Protein AF-W0FER8-F1 (afdb_monomer_lite)

pLDDT: mean 97.05, std 1.95, range [88.88, 98.81]

Organism: NCBI:txid28184

Structure (mmCIF, N/CA/C/O backbone):
data_AF-W0FER8-F1
#
_entry.id   AF-W0FER8-F1
#
loop_
_atom_site.group_PDB
_atom_site.id
_atom_site.type_symbol
_atom_site.label_atom_id
_atom_site.label_alt_id
_atom_site.label_comp_id
_atom_site.label_asym_id
_atom_site.label_entity_id
_atom_site.label_seq_id
_atom_site.pdbx_PDB_ins_code
_atom_site.Cartn_x
_atom_site.Cartn_y
_atom_site.Cartn_z
_atom_site.occupancy
_atom_site.B_iso_or_equiv
_atom_site.auth_seq_id
_atom_site.auth_comp_id
_atom_site.auth_asym_id
_atom_site.auth_atom_id
_atom_site.pdbx_PDB_model_num
ATOM 1 N N . MET A 1 1 ? 0.958 6.514 3.717 1.00 97.75 1 MET A N 1
ATOM 2 C CA . MET A 1 1 ? 0.315 5.614 4.686 1.00 97.75 1 MET A CA 1
ATOM 3 C C . MET A 1 1 ? 0.035 6.473 5.889 1.00 97.75 1 MET A C 1
ATOM 5 O O . MET A 1 1 ? 0.929 7.178 6.318 1.00 97.75 1 MET A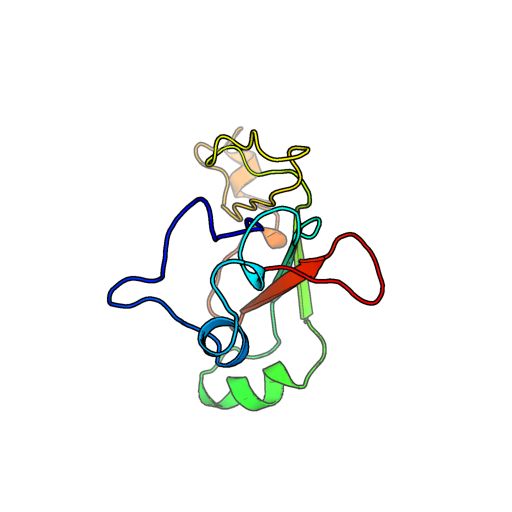 O 1
ATOM 9 N N . ILE A 1 2 ? -1.224 6.528 6.304 1.00 98.31 2 ILE A N 1
ATOM 10 C CA . ILE A 1 2 ? -1.691 7.436 7.349 1.00 98.31 2 ILE A CA 1
ATOM 11 C C . ILE A 1 2 ? -2.495 6.594 8.328 1.00 98.31 2 ILE A C 1
ATOM 13 O O . ILE A 1 2 ? -3.284 5.761 7.885 1.00 98.31 2 ILE A O 1
ATOM 17 N N . SER A 1 3 ? -2.287 6.815 9.619 1.00 98.25 3 SER A N 1
ATOM 18 C CA . SER A 1 3 ? -3.072 6.219 10.699 1.00 98.25 3 SER A CA 1
ATOM 19 C C . SER A 1 3 ? -3.232 7.280 11.791 1.00 98.25 3 SER A C 1
ATOM 21 O O . SER A 1 3 ? -2.213 7.854 12.164 1.00 98.25 3 SER A O 1
ATOM 23 N N . PRO A 1 4 ? -4.438 7.528 12.335 1.00 98.44 4 PRO A N 1
ATOM 24 C CA . PRO A 1 4 ? -5.678 6.788 12.097 1.00 98.44 4 PRO A CA 1
ATOM 25 C C . PRO A 1 4 ? -6.538 7.386 10.967 1.00 98.44 4 PRO A C 1
ATOM 27 O O . PRO A 1 4 ? -6.204 8.436 10.406 1.00 98.44 4 PRO A O 1
ATOM 30 N N . THR A 1 5 ? -7.673 6.755 10.641 1.00 98.38 5 THR A N 1
ATOM 31 C CA . THR A 1 5 ? -8.564 7.172 9.539 1.00 98.38 5 THR A CA 1
ATOM 32 C C . THR A 1 5 ? -9.836 7.887 9.993 1.00 98.38 5 THR A C 1
ATOM 34 O O . THR A 1 5 ? -10.435 8.598 9.191 1.00 98.38 5 THR A O 1
ATOM 37 N N . GLY A 1 6 ? -10.273 7.711 11.242 1.00 97.50 6 GLY A N 1
ATOM 38 C CA . GLY A 1 6 ? -11.607 8.105 11.711 1.00 97.50 6 GLY A CA 1
ATOM 39 C C . GLY A 1 6 ? -11.934 9.591 11.550 1.00 97.50 6 GLY A C 1
ATOM 40 O O . GLY A 1 6 ? -13.036 9.937 11.132 1.00 97.50 6 GLY A O 1
ATOM 41 N N . GLU A 1 7 ? -10.970 10.482 11.792 1.00 97.69 7 GLU A N 1
ATOM 42 C CA . GLU A 1 7 ? -11.144 11.928 11.588 1.00 97.69 7 GLU A CA 1
ATOM 43 C C . GLU A 1 7 ? -10.934 12.379 10.131 1.00 97.69 7 GLU A C 1
ATOM 45 O O . GLU A 1 7 ? -11.115 13.557 9.824 1.00 97.69 7 GLU A O 1
ATOM 50 N N . ILE A 1 8 ? -10.531 11.471 9.235 1.00 97.50 8 ILE A N 1
ATOM 51 C CA . ILE A 1 8 ? -10.286 11.756 7.813 1.00 97.50 8 ILE A CA 1
ATOM 52 C C . ILE A 1 8 ? -11.528 11.425 6.986 1.00 97.50 8 ILE A C 1
ATOM 54 O O . ILE A 1 8 ? -11.984 12.256 6.201 1.00 97.50 8 ILE A O 1
ATOM 58 N N . GLY A 1 9 ? -12.074 10.217 7.148 1.00 96.38 9 GLY A N 1
ATOM 59 C CA . GLY A 1 9 ? -13.245 9.765 6.403 1.00 96.38 9 GLY A CA 1
ATOM 60 C C . GLY A 1 9 ? -13.412 8.247 6.368 1.00 96.38 9 GLY A C 1
ATOM 61 O O . GLY A 1 9 ? -12.571 7.489 6.849 1.00 96.38 9 GLY A O 1
ATOM 62 N N . GLU A 1 10 ? -14.520 7.813 5.771 1.00 97.69 10 GLU A N 1
ATOM 63 C CA . GLU A 1 10 ? -14.819 6.401 5.513 1.00 97.69 10 GLU A CA 1
ATOM 64 C C . GLU A 1 10 ? -14.556 6.046 4.035 1.00 97.69 10 GLU A C 1
ATOM 66 O O . GLU A 1 10 ? -14.589 6.941 3.184 1.00 97.69 10 GLU A O 1
ATOM 71 N N . PRO A 1 11 ? -14.313 4.760 3.713 1.00 98.38 11 PRO A N 1
ATOM 72 C CA . PRO A 1 11 ? -14.080 4.311 2.341 1.00 98.38 11 PRO A CA 1
ATOM 73 C C . PRO A 1 11 ? -15.235 4.652 1.389 1.00 98.38 11 PRO A C 1
ATOM 75 O O . PRO A 1 11 ? -16.407 4.490 1.738 1.00 98.38 11 PRO A O 1
ATOM 78 N N . GLY A 1 12 ? -14.894 5.079 0.174 1.00 97.69 12 GLY A N 1
ATOM 79 C CA . GLY A 1 12 ? -15.832 5.364 -0.909 1.00 97.69 12 GLY A CA 1
ATOM 80 C C . GLY A 1 12 ? -15.930 4.244 -1.950 1.00 97.69 12 GLY A C 1
ATOM 81 O O . GLY A 1 12 ? -15.380 3.149 -1.802 1.00 97.69 12 GLY A O 1
ATOM 82 N N . ASP A 1 13 ? -16.637 4.531 -3.045 1.00 97.56 13 ASP A N 1
ATOM 83 C CA . ASP A 1 13 ? -16.782 3.597 -4.163 1.00 97.56 13 ASP A CA 1
ATOM 84 C C . ASP A 1 13 ? -15.429 3.323 -4.839 1.00 97.56 13 ASP A C 1
ATOM 86 O O . ASP A 1 13 ? -14.776 4.227 -5.359 1.00 97.56 13 ASP A O 1
ATOM 90 N N . GLY A 1 14 ? -15.034 2.047 -4.883 1.00 97.19 14 GLY A N 1
ATOM 91 C CA . GLY A 1 14 ? -13.784 1.591 -5.504 1.00 97.19 14 GLY A CA 1
ATOM 92 C C . GLY A 1 14 ? -12.623 1.369 -4.530 1.00 97.19 14 GLY A C 1
ATOM 93 O O . GLY A 1 14 ? -11.610 0.796 -4.939 1.00 97.19 14 GLY A O 1
ATOM 94 N N . ASP A 1 15 ? -12.778 1.737 -3.256 1.00 98.19 15 ASP A N 1
ATOM 95 C CA . ASP A 1 15 ? -11.755 1.518 -2.235 1.00 98.19 15 ASP A CA 1
ATOM 96 C C . ASP A 1 15 ? -11.687 0.051 -1.782 1.00 98.19 15 ASP A C 1
ATOM 98 O O . ASP A 1 15 ? -12.693 -0.650 -1.636 1.00 98.19 15 ASP A O 1
ATOM 102 N N . LEU A 1 16 ? -10.467 -0.431 -1.526 1.00 98.12 16 LEU A N 1
ATOM 103 C CA . LEU A 1 16 ? -10.241 -1.763 -0.968 1.00 98.12 16 LEU A CA 1
ATOM 104 C C . LEU A 1 16 ? -10.353 -1.710 0.558 1.00 98.12 16 LEU A C 1
ATOM 106 O O . LEU A 1 16 ? -9.547 -1.061 1.219 1.00 98.12 16 LEU A O 1
ATOM 110 N N . VAL A 1 17 ? -11.312 -2.448 1.121 1.00 98.31 17 VAL A N 1
ATOM 111 C CA . VAL A 1 17 ? -11.584 -2.452 2.566 1.00 98.31 17 VAL A CA 1
ATOM 112 C C . VAL A 1 17 ? -11.352 -3.842 3.149 1.00 98.31 17 VAL A C 1
ATOM 114 O O . VAL A 1 17 ? -12.009 -4.811 2.752 1.00 98.31 17 VAL A O 1
ATOM 117 N N . SER A 1 18 ? -10.432 -3.941 4.111 1.00 98.12 18 SER A N 1
ATOM 118 C CA . SER A 1 18 ? -10.171 -5.189 4.832 1.00 98.12 18 SER A CA 1
ATOM 119 C C . SER A 1 18 ? -11.353 -5.562 5.734 1.00 98.12 18 SER A C 1
ATOM 121 O O . SER A 1 18 ? -12.090 -4.698 6.210 1.00 98.12 18 SER A O 1
ATOM 123 N N . ASP A 1 19 ? -11.539 -6.852 6.010 1.00 98.50 19 ASP A N 1
ATOM 124 C CA . ASP A 1 19 ? -12.638 -7.291 6.881 1.00 98.50 19 ASP A CA 1
ATOM 125 C C . ASP A 1 19 ? -12.471 -6.798 8.326 1.00 98.50 19 ASP A C 1
ATOM 127 O O . ASP A 1 19 ? -13.462 -6.487 8.982 1.00 98.50 19 ASP A O 1
ATOM 131 N N . ALA A 1 20 ? -11.228 -6.633 8.793 1.00 98.19 20 ALA A N 1
ATOM 132 C CA . ALA A 1 20 ? -10.936 -6.039 10.096 1.00 98.19 20 ALA A CA 1
ATOM 133 C C . ALA A 1 20 ? -11.401 -4.576 10.174 1.00 98.19 20 ALA A C 1
ATOM 135 O O . ALA A 1 20 ? -12.009 -4.181 11.164 1.00 98.19 20 ALA A O 1
ATOM 136 N N . PHE A 1 21 ? -11.194 -3.793 9.110 1.00 98.31 21 PHE A N 1
ATOM 137 C CA . PHE A 1 21 ? -11.678 -2.414 9.052 1.00 98.31 21 PHE A CA 1
ATOM 138 C C . PHE A 1 21 ? -13.211 -2.340 9.026 1.00 98.31 21 PHE A C 1
ATOM 140 O O . PHE A 1 21 ? -13.794 -1.473 9.672 1.00 98.31 21 PHE A O 1
ATOM 147 N N . LYS A 1 22 ? -13.883 -3.264 8.319 1.00 98.25 22 LYS A N 1
ATOM 148 C CA . LYS A 1 22 ? -15.358 -3.356 8.320 1.00 98.25 22 LYS A CA 1
ATOM 149 C C . LYS A 1 22 ? -15.918 -3.699 9.701 1.00 98.25 22 LYS A C 1
ATOM 151 O O . LYS A 1 22 ? -17.009 -3.252 10.034 1.00 98.25 22 LYS A O 1
ATOM 156 N N . ALA A 1 23 ? -15.200 -4.521 10.466 1.00 98.25 23 ALA A N 1
ATOM 157 C CA . ALA A 1 23 ? -15.605 -4.934 11.805 1.00 98.25 23 ALA A CA 1
ATOM 158 C C . ALA A 1 23 ? -15.325 -3.865 12.876 1.00 98.25 23 ALA A C 1
ATOM 160 O O . ALA A 1 23 ? -15.978 -3.875 13.917 1.00 98.25 23 ALA A O 1
ATOM 161 N N . ALA A 1 24 ? -14.370 -2.964 12.626 1.00 98.19 24 ALA A N 1
ATOM 162 C CA . ALA A 1 24 ? -13.984 -1.915 13.558 1.00 98.19 24 ALA A CA 1
ATOM 163 C C . ALA A 1 24 ? -15.084 -0.855 13.717 1.00 98.19 24 ALA A C 1
ATOM 165 O O . ALA A 1 24 ? -15.680 -0.375 12.746 1.00 98.19 24 ALA A O 1
ATOM 166 N N . THR A 1 25 ? -15.316 -0.450 14.959 1.00 98.12 25 THR A N 1
ATOM 167 C CA . THR A 1 25 ? -16.223 0.646 15.304 1.00 98.12 25 THR A CA 1
ATOM 168 C C . THR A 1 25 ? -15.612 2.010 14.955 1.00 98.12 25 THR A C 1
ATOM 170 O O . THR A 1 25 ? -14.389 2.132 14.847 1.00 98.12 25 THR A O 1
ATOM 173 N N . PRO A 1 26 ? -16.426 3.077 14.826 1.00 97.94 26 PRO A N 1
ATOM 174 C CA . PRO A 1 26 ? -15.902 4.430 14.622 1.00 97.94 26 PRO A CA 1
ATOM 175 C C . PRO A 1 26 ? -14.899 4.874 15.702 1.00 97.94 26 PRO A C 1
ATOM 177 O O . PRO A 1 26 ? -13.933 5.566 15.394 1.00 97.94 26 PRO A O 1
ATOM 180 N N . GLU A 1 27 ? -15.085 4.443 16.954 1.00 97.81 27 GLU A N 1
ATOM 181 C CA . GLU A 1 27 ? -14.170 4.744 18.065 1.00 97.81 27 GLU A CA 1
ATOM 182 C C . GLU A 1 27 ? -12.815 4.036 17.903 1.00 97.81 27 GLU A C 1
ATOM 184 O O . GLU A 1 27 ? -11.762 4.631 18.125 1.00 97.81 27 GLU A O 1
ATOM 189 N N . GLU A 1 28 ? -12.816 2.778 17.457 1.00 97.88 28 GLU A N 1
ATOM 190 C CA . GLU A 1 28 ? -11.586 2.011 17.218 1.00 97.88 28 GLU A CA 1
ATOM 191 C C . GLU A 1 28 ? -10.763 2.536 16.037 1.00 97.88 28 GLU A C 1
ATOM 193 O O . GLU A 1 28 ? -9.549 2.335 16.024 1.00 97.88 28 GLU A O 1
ATOM 198 N N . LYS A 1 29 ? -11.406 3.214 15.079 1.00 98.19 29 LYS A N 1
ATOM 199 C CA . LYS A 1 29 ? -10.764 3.859 13.920 1.00 98.19 29 LYS A CA 1
ATOM 200 C C . LYS A 1 29 ? -10.290 5.290 14.191 1.00 98.19 29 LYS A C 1
ATOM 202 O O . LYS A 1 29 ? -9.719 5.910 13.301 1.00 98.19 29 LYS A O 1
ATOM 207 N N . SER A 1 30 ? -10.580 5.845 15.363 1.00 98.06 30 SER A N 1
ATOM 208 C CA . SER A 1 30 ? -10.301 7.246 15.697 1.00 98.06 30 SER A CA 1
ATOM 209 C C . SER A 1 30 ? -9.241 7.355 16.791 1.00 98.06 30 SER A C 1
ATOM 211 O O . SER A 1 30 ? -8.906 6.380 17.475 1.00 98.06 30 SER A O 1
ATOM 213 N N . MET A 1 31 ? -8.732 8.567 17.004 1.00 97.56 31 MET A N 1
ATOM 214 C CA . MET A 1 31 ? -7.885 8.880 18.149 1.00 97.56 31 MET A CA 1
ATOM 215 C C . MET A 1 31 ? -8.566 8.460 19.464 1.00 97.56 31 MET A C 1
ATOM 217 O O . MET A 1 31 ? -9.764 8.683 19.642 1.00 97.56 31 MET A O 1
ATOM 221 N N . PRO A 1 32 ? -7.818 7.871 20.418 1.00 96.56 32 PRO A N 1
ATOM 222 C CA . PRO A 1 32 ? -6.357 7.771 20.467 1.00 96.56 32 PRO A CA 1
ATOM 223 C C . PRO A 1 32 ? -5.769 6.490 19.835 1.00 96.56 32 PRO A C 1
ATOM 225 O O . PRO A 1 32 ? -4.601 6.191 20.077 1.00 96.56 32 PRO A O 1
ATOM 228 N N . ASN A 1 33 ? -6.541 5.705 19.073 1.00 97.56 33 ASN A N 1
ATOM 229 C CA . ASN A 1 33 ? -6.079 4.438 18.495 1.00 97.56 33 ASN A CA 1
ATOM 230 C C . ASN A 1 33 ? -5.333 4.673 17.174 1.00 97.56 33 ASN A C 1
ATOM 232 O O . ASN A 1 33 ? -5.952 4.741 16.118 1.00 97.56 33 ASN A O 1
ATOM 236 N N . TRP A 1 34 ? -4.007 4.770 17.224 1.00 97.75 34 TRP A N 1
ATOM 237 C CA . TRP A 1 34 ? -3.161 4.951 16.045 1.00 97.75 34 TRP A CA 1
ATOM 238 C C . TRP A 1 34 ? -1.801 4.279 16.233 1.00 97.75 34 TRP A C 1
ATOM 240 O O . TRP A 1 34 ? -1.394 3.938 17.349 1.00 97.75 34 TRP A O 1
ATOM 250 N N . PHE A 1 35 ? -1.083 4.104 15.130 1.00 98.00 35 PHE A N 1
ATOM 251 C CA . PHE A 1 35 ? 0.291 3.633 15.122 1.00 98.00 35 PHE A CA 1
ATOM 252 C C . PHE A 1 35 ? 1.166 4.445 14.166 1.00 98.00 35 PHE A C 1
ATOM 254 O O . PHE A 1 35 ? 0.689 5.047 13.206 1.00 98.00 35 PHE A O 1
ATOM 261 N N . ASP A 1 36 ? 2.457 4.427 14.471 1.00 97.56 36 ASP A N 1
ATOM 262 C CA . ASP A 1 36 ? 3.534 5.021 13.691 1.00 97.56 36 ASP A CA 1
ATOM 263 C C . ASP A 1 36 ? 3.775 4.189 12.420 1.00 97.56 36 ASP A C 1
ATOM 265 O O . ASP A 1 36 ? 4.051 2.982 12.501 1.00 97.56 36 ASP A O 1
ATOM 269 N N . THR A 1 37 ? 3.554 4.796 11.254 1.00 98.12 37 THR A N 1
ATOM 270 C CA . THR A 1 37 ? 3.464 4.066 9.987 1.00 98.12 37 THR A CA 1
ATOM 271 C C . THR A 1 37 ? 4.827 3.888 9.339 1.00 98.12 37 THR A C 1
ATOM 273 O O . THR A 1 37 ? 5.703 4.724 9.463 1.00 98.12 37 THR A O 1
ATOM 276 N N . TRP A 1 38 ? 4.999 2.793 8.600 1.00 98.38 38 TRP A N 1
ATOM 277 C CA . TRP A 1 38 ? 6.210 2.548 7.825 1.00 98.38 38 TRP A CA 1
ATOM 278 C C . TRP A 1 38 ? 5.853 1.879 6.499 1.00 98.38 38 TRP A C 1
ATOM 280 O O . TRP A 1 38 ? 5.134 0.873 6.460 1.00 98.38 38 TRP A O 1
ATOM 290 N N . ILE A 1 39 ? 6.408 2.373 5.391 1.00 98.56 39 ILE A N 1
ATOM 291 C CA . ILE A 1 39 ? 6.275 1.751 4.067 1.00 98.56 39 ILE A CA 1
ATOM 292 C C . ILE A 1 39 ? 7.590 1.090 3.659 1.00 98.56 39 ILE A C 1
ATOM 294 O O . ILE A 1 39 ? 8.678 1.635 3.822 1.00 98.56 39 ILE A O 1
ATOM 298 N N . ARG A 1 40 ? 7.498 -0.097 3.052 1.00 98.62 40 ARG A N 1
ATOM 299 C CA . ARG A 1 40 ? 8.610 -0.707 2.310 1.00 98.62 40 ARG A CA 1
ATOM 300 C C . ARG A 1 40 ? 8.146 -1.217 0.958 1.00 98.62 40 ARG A C 1
ATOM 302 O O . ARG A 1 40 ? 7.144 -1.927 0.878 1.00 98.62 40 ARG A O 1
ATOM 309 N N . VAL A 1 41 ? 8.920 -0.942 -0.089 1.00 98.75 41 VAL A N 1
ATOM 310 C CA . VAL A 1 41 ? 8.648 -1.444 -1.443 1.00 98.75 41 VAL A CA 1
ATOM 311 C C . VAL A 1 41 ? 9.749 -2.395 -1.896 1.00 98.75 41 VAL A C 1
ATOM 313 O O . VAL A 1 41 ? 10.943 -2.094 -1.824 1.00 98.75 41 VAL A O 1
ATOM 316 N N . GLU A 1 42 ? 9.346 -3.558 -2.398 1.00 98.81 42 GLU A N 1
ATOM 317 C CA . GLU A 1 42 ? 10.247 -4.631 -2.805 1.00 98.81 42 GLU A CA 1
ATOM 318 C C . GLU A 1 42 ? 9.890 -5.184 -4.187 1.00 98.81 42 GLU A C 1
ATOM 320 O O . GLU A 1 42 ? 8.720 -5.322 -4.548 1.00 98.81 42 GLU A O 1
ATOM 325 N N . ARG A 1 43 ? 10.913 -5.558 -4.959 1.00 98.69 43 ARG A N 1
ATOM 326 C CA . ARG A 1 43 ? 10.767 -6.303 -6.213 1.00 98.69 43 ARG A CA 1
ATOM 327 C C . ARG A 1 43 ? 10.752 -7.801 -5.926 1.00 98.69 43 ARG A C 1
ATOM 329 O O . ARG A 1 43 ? 11.645 -8.320 -5.251 1.00 98.69 43 ARG A O 1
ATOM 336 N N . MET A 1 44 ? 9.778 -8.500 -6.493 1.00 98.75 44 MET A N 1
ATOM 337 C CA . MET A 1 44 ? 9.620 -9.949 -6.381 1.00 98.75 44 MET A CA 1
ATOM 338 C C . MET A 1 44 ? 10.187 -10.666 -7.613 1.00 98.75 44 MET A C 1
ATOM 340 O O . MET A 1 44 ? 10.525 -10.046 -8.618 1.00 98.75 44 MET A O 1
ATOM 344 N N . SER A 1 45 ? 10.295 -11.994 -7.547 1.00 98.38 45 SER A N 1
ATOM 345 C CA . SER A 1 45 ? 10.930 -12.806 -8.596 1.00 98.38 45 SER A CA 1
ATOM 346 C C . SER A 1 45 ? 10.060 -13.084 -9.829 1.00 98.38 45 SER A C 1
ATOM 348 O O . SER A 1 45 ? 10.580 -13.581 -10.825 1.00 98.38 45 SER A O 1
ATOM 350 N N . ALA A 1 46 ? 8.757 -12.784 -9.793 1.00 98.44 46 ALA A N 1
ATOM 351 C CA . ALA A 1 46 ? 7.867 -13.018 -10.930 1.00 98.44 46 ALA A CA 1
ATOM 352 C C . ALA A 1 46 ? 8.062 -11.970 -12.032 1.00 98.44 46 ALA A C 1
ATOM 354 O O . ALA A 1 46 ? 8.000 -10.764 -11.784 1.00 98.44 46 ALA A O 1
ATOM 355 N N . ILE A 1 47 ? 8.208 -12.458 -13.264 1.00 98.31 47 ILE A N 1
ATOM 356 C CA . ILE A 1 47 ? 8.238 -11.650 -14.494 1.00 98.31 47 ILE A CA 1
ATOM 357 C C . ILE A 1 47 ? 7.076 -11.987 -15.443 1.00 98.31 47 ILE A C 1
ATOM 359 O O . ILE A 1 47 ? 6.880 -11.305 -16.451 1.00 98.31 47 ILE A O 1
ATOM 363 N N . MET A 1 48 ? 6.289 -13.020 -15.125 1.00 98.50 48 MET A N 1
ATOM 364 C CA . MET A 1 48 ? 5.083 -13.433 -15.850 1.00 98.50 48 MET A CA 1
ATOM 365 C C . MET A 1 48 ? 3.885 -13.562 -14.890 1.00 98.50 48 MET A C 1
ATOM 367 O O . MET A 1 48 ? 4.093 -13.835 -13.704 1.00 98.50 48 MET A O 1
ATOM 371 N N . PRO A 1 49 ? 2.636 -13.384 -15.368 1.00 98.62 49 PRO A N 1
ATOM 372 C CA . PRO A 1 49 ? 1.448 -13.434 -14.508 1.00 98.62 49 PRO A CA 1
ATOM 373 C C . PRO A 1 49 ? 1.238 -14.766 -13.769 1.00 98.62 49 PRO A C 1
ATOM 375 O O . PRO A 1 49 ? 0.891 -14.776 -12.591 1.00 98.62 49 PRO A O 1
ATOM 378 N N . ASP A 1 50 ? 1.504 -15.897 -14.419 1.00 98.50 50 ASP A N 1
ATOM 379 C CA . ASP A 1 50 ? 1.367 -17.248 -13.855 1.00 98.50 50 ASP A CA 1
ATOM 380 C C . ASP A 1 50 ? 2.365 -17.542 -12.717 1.00 98.50 50 ASP A C 1
ATOM 382 O O . ASP A 1 50 ? 2.174 -18.460 -11.919 1.00 98.50 50 ASP A O 1
ATOM 386 N N . GLN A 1 51 ? 3.415 -16.728 -12.588 1.00 98.56 51 GLN A N 1
ATOM 387 C CA . GLN A 1 51 ? 4.440 -16.863 -11.552 1.00 98.56 51 GLN A CA 1
ATOM 388 C C . GLN A 1 51 ? 4.096 -16.115 -10.257 1.00 98.56 51 GLN A C 1
ATOM 390 O O . GLN A 1 51 ? 4.768 -16.333 -9.245 1.00 98.56 51 GLN A O 1
ATOM 395 N N . ILE A 1 52 ? 3.076 -15.245 -10.258 1.00 98.50 52 ILE A N 1
ATOM 396 C CA . ILE A 1 52 ? 2.781 -14.318 -9.150 1.00 98.50 52 ILE A CA 1
ATOM 397 C C . ILE A 1 52 ? 2.597 -15.064 -7.825 1.00 98.50 52 ILE A C 1
ATOM 399 O O . ILE A 1 52 ? 3.272 -14.757 -6.842 1.00 98.50 52 ILE A O 1
ATOM 403 N N . ALA A 1 53 ? 1.752 -16.098 -7.806 1.00 98.44 53 ALA A N 1
ATOM 404 C CA . ALA A 1 53 ? 1.461 -16.859 -6.590 1.00 98.44 53 ALA A CA 1
ATOM 405 C C . ALA A 1 53 ? 2.703 -17.567 -6.016 1.00 98.44 53 ALA A C 1
ATOM 407 O O . ALA A 1 53 ? 2.854 -17.683 -4.798 1.00 98.44 53 ALA A O 1
ATOM 408 N N . LYS A 1 54 ? 3.612 -18.028 -6.885 1.00 98.31 54 LYS A N 1
ATOM 409 C CA . LYS A 1 54 ? 4.882 -18.643 -6.476 1.00 98.31 54 LYS A CA 1
ATOM 410 C C . LYS A 1 54 ? 5.844 -17.593 -5.920 1.00 98.31 54 LYS A C 1
ATOM 412 O O . LYS A 1 54 ? 6.440 -17.814 -4.869 1.00 98.31 54 LYS A O 1
ATOM 417 N N . ALA A 1 55 ? 5.982 -16.456 -6.600 1.00 98.44 55 ALA A N 1
ATOM 418 C CA . ALA A 1 55 ? 6.888 -15.386 -6.195 1.00 98.44 55 ALA A CA 1
ATOM 419 C C . ALA A 1 55 ? 6.462 -14.704 -4.889 1.00 98.44 55 ALA A C 1
ATOM 421 O O . ALA A 1 55 ? 7.326 -14.336 -4.100 1.00 98.44 55 ALA A O 1
ATOM 422 N N . ALA A 1 56 ? 5.158 -14.602 -4.615 1.00 97.94 56 ALA A N 1
ATOM 423 C CA . ALA A 1 56 ? 4.638 -14.059 -3.359 1.00 97.94 56 ALA A CA 1
ATOM 424 C C . ALA A 1 56 ? 5.082 -14.861 -2.118 1.00 97.94 56 ALA A C 1
ATOM 426 O O . ALA A 1 56 ? 5.213 -14.298 -1.034 1.00 97.94 56 ALA A O 1
ATOM 427 N N . LYS A 1 57 ? 5.342 -16.166 -2.282 1.00 98.12 57 LYS A N 1
ATOM 428 C CA . LYS A 1 57 ? 5.841 -17.067 -1.225 1.00 98.12 57 LYS A CA 1
ATOM 429 C C . LYS A 1 57 ? 7.371 -17.114 -1.146 1.00 98.12 57 LYS A C 1
ATOM 431 O O . LYS A 1 57 ? 7.920 -17.690 -0.211 1.00 98.12 57 LYS A O 1
ATOM 436 N N . ALA A 1 58 ? 8.061 -16.568 -2.145 1.00 97.94 58 ALA A N 1
ATOM 437 C CA . ALA A 1 58 ? 9.514 -16.536 -2.199 1.00 97.94 58 ALA A CA 1
ATOM 438 C C . ALA A 1 58 ? 10.065 -15.295 -1.480 1.00 97.94 58 ALA A C 1
ATOM 440 O O . ALA A 1 58 ? 9.341 -14.351 -1.160 1.00 97.94 58 ALA A O 1
ATOM 441 N N . LYS A 1 59 ? 11.379 -15.286 -1.242 1.00 98.38 59 LYS A N 1
ATOM 442 C CA . LYS A 1 59 ? 12.062 -14.094 -0.733 1.00 98.38 59 LYS A CA 1
ATOM 443 C C . LYS A 1 59 ? 12.033 -12.972 -1.787 1.00 98.38 59 LYS A C 1
ATOM 445 O O . LYS A 1 59 ? 12.122 -13.273 -2.981 1.00 98.38 59 LYS A O 1
ATOM 450 N N . PRO A 1 60 ? 11.951 -11.699 -1.364 1.00 98.19 60 PRO A N 1
ATOM 451 C CA . PRO A 1 60 ? 12.176 -10.557 -2.241 1.00 98.19 60 PRO A CA 1
ATOM 452 C C . PRO A 1 60 ? 13.526 -10.632 -2.951 1.00 98.19 60 PRO A C 1
ATOM 454 O O . PRO A 1 60 ? 14.499 -11.149 -2.402 1.00 98.19 60 PRO A O 1
ATOM 457 N N . VAL A 1 61 ? 13.585 -10.082 -4.161 1.00 98.19 61 VAL A N 1
ATOM 458 C CA . VAL A 1 61 ? 14.816 -10.006 -4.959 1.00 98.19 61 VAL A CA 1
ATOM 459 C C . VAL A 1 61 ? 15.595 -8.733 -4.633 1.00 98.19 61 VAL A C 1
ATOM 461 O O . VAL A 1 61 ? 16.821 -8.757 -4.587 1.00 98.19 61 VAL A O 1
ATOM 464 N N . GLN A 1 62 ? 14.898 -7.618 -4.404 1.00 98.50 62 GLN A N 1
ATOM 465 C CA . GLN A 1 62 ? 15.519 -6.315 -4.163 1.00 98.50 62 GLN A CA 1
ATOM 466 C C . GLN A 1 62 ? 14.603 -5.426 -3.315 1.00 98.50 62 GLN A C 1
ATOM 468 O O . GLN A 1 62 ? 13.428 -5.270 -3.649 1.00 98.50 62 GLN A O 1
ATOM 473 N N . LYS A 1 63 ? 15.147 -4.795 -2.265 1.00 98.50 63 LYS A N 1
ATOM 474 C CA . LYS A 1 63 ? 14.497 -3.661 -1.584 1.00 98.50 63 LYS A CA 1
ATOM 475 C C . LYS A 1 63 ? 14.713 -2.400 -2.419 1.00 98.50 63 LYS A C 1
ATOM 477 O O . LYS A 1 63 ? 15.863 -2.068 -2.720 1.00 98.50 63 LYS A O 1
ATOM 482 N N . LEU A 1 64 ? 13.626 -1.738 -2.805 1.00 98.56 64 LEU A N 1
ATOM 483 C CA . LEU A 1 64 ? 13.670 -0.534 -3.633 1.00 98.56 64 LEU A CA 1
ATOM 484 C C . LEU A 1 64 ? 13.756 0.711 -2.765 1.00 98.56 64 LEU A C 1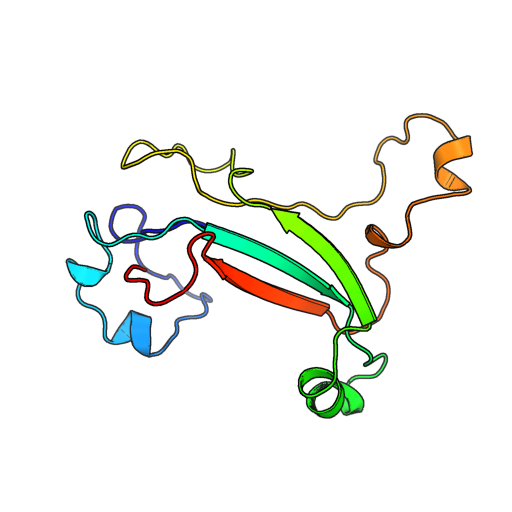
ATOM 486 O O . LEU A 1 64 ? 14.666 1.509 -2.966 1.00 98.56 64 LEU A O 1
ATOM 490 N N . ASP A 1 65 ? 12.860 0.819 -1.786 1.00 98.44 65 ASP A N 1
ATOM 491 C CA . ASP A 1 65 ? 12.787 1.974 -0.899 1.00 98.44 65 ASP A CA 1
ATOM 492 C C . ASP A 1 65 ? 12.069 1.646 0.415 1.00 98.44 65 ASP A C 1
ATOM 494 O O . ASP A 1 65 ? 11.385 0.615 0.532 1.00 98.44 65 ASP A O 1
ATOM 498 N N . ASP A 1 66 ? 12.234 2.537 1.384 1.00 97.81 66 ASP A N 1
ATOM 499 C CA . ASP A 1 66 ? 11.555 2.545 2.670 1.00 97.81 66 ASP A CA 1
ATOM 500 C C . ASP A 1 66 ? 11.364 3.976 3.171 1.00 97.81 66 ASP A C 1
ATOM 502 O O . ASP A 1 66 ? 12.236 4.815 2.969 1.00 97.81 66 ASP A O 1
ATOM 506 N N . ASP A 1 67 ? 10.222 4.235 3.805 1.00 97.88 67 ASP A N 1
ATOM 507 C CA . ASP A 1 67 ? 9.864 5.552 4.329 1.00 97.88 67 ASP A CA 1
ATOM 508 C C . ASP A 1 67 ? 9.093 5.422 5.650 1.00 97.88 67 ASP A C 1
ATOM 510 O O . ASP A 1 67 ? 8.324 4.469 5.815 1.00 97.88 67 ASP A O 1
ATOM 514 N N . ASP A 1 68 ? 9.338 6.369 6.554 1.00 94.75 68 ASP A N 1
ATOM 515 C CA . ASP A 1 68 ? 8.857 6.417 7.942 1.00 94.75 68 ASP A CA 1
ATOM 516 C C . ASP A 1 68 ? 7.916 7.627 8.105 1.00 94.75 68 ASP A C 1
ATOM 518 O O . ASP A 1 68 ? 6.696 7.487 8.039 1.00 94.75 68 ASP A O 1
ATOM 522 N N . ASP A 1 69 ? 8.496 8.834 8.096 1.00 95.75 69 ASP A N 1
ATOM 523 C CA . ASP A 1 69 ? 7.830 10.117 8.377 1.00 95.75 69 ASP A CA 1
ATOM 524 C C . ASP A 1 69 ? 7.724 11.039 7.141 1.00 95.75 69 ASP A C 1
ATOM 526 O O . ASP A 1 69 ? 7.727 12.270 7.256 1.00 95.75 69 ASP A O 1
ATOM 530 N N . GLY A 1 70 ? 7.743 10.476 5.930 1.00 95.50 70 GLY A N 1
ATOM 531 C CA . GLY A 1 70 ? 7.902 11.244 4.693 1.00 95.50 70 GLY A CA 1
ATOM 532 C C . GLY A 1 70 ? 6.652 11.968 4.190 1.00 95.50 70 GLY A C 1
ATOM 533 O O . GLY A 1 70 ? 6.751 12.717 3.214 1.00 95.50 70 GLY A O 1
ATOM 534 N N . ASP A 1 71 ? 5.473 11.750 4.785 1.00 96.94 71 ASP A N 1
ATOM 535 C CA . ASP A 1 71 ? 4.232 12.334 4.275 1.00 96.94 71 ASP A CA 1
ATOM 536 C C . ASP A 1 71 ? 4.149 13.847 4.480 1.00 96.94 71 ASP A C 1
ATOM 538 O O . ASP A 1 71 ? 4.204 14.386 5.586 1.00 96.94 71 ASP A O 1
ATOM 542 N N . ASP A 1 72 ? 3.941 14.532 3.360 1.00 96.19 72 ASP A N 1
ATOM 543 C CA . ASP A 1 72 ? 3.690 15.963 3.268 1.00 96.19 72 ASP A CA 1
ATOM 544 C C . ASP A 1 72 ? 2.324 16.280 2.637 1.00 96.19 72 ASP A C 1
ATOM 546 O O . ASP A 1 72 ? 1.987 17.451 2.448 1.00 96.19 72 ASP A O 1
ATOM 550 N N . THR A 1 73 ? 1.527 15.254 2.314 1.00 96.94 73 THR A N 1
ATOM 551 C CA . THR A 1 73 ? 0.255 15.414 1.596 1.00 96.94 73 THR A CA 1
ATOM 552 C C . THR A 1 73 ? -0.936 15.606 2.524 1.00 96.94 73 THR A C 1
ATOM 554 O O . THR A 1 73 ? -1.878 16.316 2.160 1.00 96.94 73 THR A O 1
ATOM 557 N N . TYR A 1 74 ? -0.894 15.036 3.731 1.00 97.25 74 TYR A N 1
ATOM 558 C CA . TYR A 1 74 ? -1.895 15.257 4.765 1.00 97.25 74 TYR A CA 1
ATOM 559 C C . TYR A 1 74 ? -1.358 16.168 5.872 1.00 97.25 74 TYR A C 1
ATOM 561 O O . TYR A 1 74 ? -0.248 16.008 6.384 1.00 97.25 74 TYR A O 1
ATOM 569 N N . LYS A 1 75 ? -2.171 17.147 6.278 1.00 96.94 75 LYS A N 1
ATOM 570 C CA . LYS A 1 75 ? -1.835 18.033 7.394 1.00 96.94 75 LYS A CA 1
ATOM 571 C C . LYS A 1 75 ? -2.140 17.326 8.716 1.00 96.94 75 LYS A C 1
ATOM 573 O O . LYS A 1 75 ? -3.213 17.511 9.279 1.00 96.94 75 LYS A O 1
ATOM 578 N N . GLU A 1 76 ? -1.187 16.535 9.199 1.00 97.25 76 GLU A N 1
ATOM 579 C CA . GLU A 1 76 ? -1.328 15.839 10.479 1.00 97.25 76 GLU A CA 1
ATOM 580 C C . GLU A 1 76 ? -1.205 16.810 11.665 1.00 97.25 76 GLU A C 1
ATOM 582 O O . GLU A 1 76 ? -0.178 17.473 11.842 1.00 97.25 76 GLU A O 1
ATOM 587 N N . GLU A 1 77 ? -2.274 16.891 12.459 1.00 96.81 77 GLU A N 1
ATOM 588 C CA . GLU A 1 77 ? -2.373 17.703 13.684 1.00 96.81 77 GLU A CA 1
ATOM 589 C C . GLU A 1 77 ? -2.879 16.888 14.888 1.00 96.81 77 GLU A C 1
ATOM 591 O O . GLU A 1 77 ? -2.942 17.411 16.000 1.00 96.81 77 GLU A O 1
ATOM 596 N N . ARG A 1 78 ? -3.239 15.611 14.691 1.00 96.19 78 ARG A N 1
ATOM 597 C CA . ARG A 1 78 ? -3.818 14.749 15.735 1.00 96.19 78 ARG A CA 1
ATOM 598 C C . ARG A 1 78 ? -2.740 14.115 16.616 1.00 96.19 78 ARG A C 1
ATOM 600 O O . ARG A 1 78 ? -2.980 13.852 17.792 1.00 96.19 78 ARG A O 1
ATOM 607 N N . HIS A 1 79 ? -1.552 13.896 16.056 1.00 96.00 79 HIS A N 1
ATOM 608 C CA . HIS A 1 79 ? -0.347 13.400 16.725 1.00 96.00 79 HIS A CA 1
ATOM 609 C C . HIS A 1 79 ? 0.919 13.895 15.997 1.00 96.00 79 HIS A C 1
ATOM 611 O O . HIS A 1 79 ? 0.847 14.740 15.105 1.00 96.00 79 HIS A O 1
ATOM 617 N N . SER A 1 80 ? 2.098 13.403 16.395 1.00 95.38 80 SER A N 1
ATOM 618 C CA . SER A 1 80 ? 3.360 13.653 15.682 1.00 95.38 80 SER A CA 1
ATOM 619 C C . SER A 1 80 ? 3.271 13.241 14.209 1.00 95.38 80 SER A C 1
ATOM 621 O O . SER A 1 80 ? 2.582 12.279 13.877 1.00 95.38 80 SER A O 1
ATOM 623 N N . LYS A 1 81 ? 3.991 13.941 13.327 1.00 95.50 81 LYS A N 1
ATOM 624 C CA . LYS A 1 81 ? 3.991 13.677 11.880 1.00 95.50 81 LYS A CA 1
ATOM 625 C C . LYS A 1 81 ? 4.772 12.403 11.537 1.00 95.50 81 LYS A C 1
ATOM 627 O O . LYS A 1 81 ? 5.915 12.503 11.115 1.00 95.50 81 LYS A O 1
ATOM 632 N N . TYR A 1 82 ? 4.134 11.251 11.735 1.00 96.69 82 TYR A N 1
ATOM 633 C CA . TYR A 1 82 ? 4.699 9.908 11.529 1.00 96.69 82 TYR A CA 1
ATOM 634 C C . TYR A 1 82 ? 3.976 9.109 10.431 1.00 96.69 82 TYR A C 1
ATOM 636 O O . TYR A 1 82 ? 3.821 7.886 10.471 1.00 96.69 82 TYR A O 1
ATOM 644 N N . ASN A 1 83 ? 3.423 9.846 9.469 1.00 97.25 83 ASN A N 1
ATOM 645 C CA . ASN A 1 83 ? 2.773 9.273 8.302 1.00 97.25 83 ASN A CA 1
ATOM 646 C C . ASN A 1 83 ? 3.827 9.089 7.201 1.00 97.25 83 ASN A C 1
ATOM 648 O O . ASN A 1 83 ? 4.583 10.019 6.918 1.00 97.25 83 ASN A O 1
ATOM 652 N N . SER A 1 84 ? 3.852 7.928 6.544 1.00 98.25 84 SER A N 1
ATOM 653 C CA . SER A 1 84 ? 4.857 7.635 5.513 1.00 98.25 84 SER A CA 1
ATOM 654 C C . SER A 1 84 ? 4.402 8.007 4.102 1.00 98.25 84 SER A C 1
ATOM 656 O O . SER A 1 84 ? 3.265 7.736 3.701 1.00 98.25 84 SER A O 1
ATOM 658 N N . LEU A 1 85 ? 5.316 8.484 3.266 1.00 98.25 85 LEU A N 1
ATOM 659 C CA . LEU A 1 85 ? 5.136 8.697 1.836 1.00 98.25 85 LEU A CA 1
ATOM 660 C C . LEU A 1 85 ? 6.441 8.437 1.076 1.00 98.25 85 LEU A C 1
ATOM 662 O O . LEU A 1 85 ? 7.392 9.203 1.149 1.00 98.25 85 LEU A O 1
ATOM 666 N N . THR A 1 86 ? 6.441 7.418 0.218 1.00 97.75 86 THR A N 1
ATOM 667 C CA . THR A 1 86 ? 7.534 7.175 -0.739 1.00 97.75 86 THR A CA 1
ATOM 668 C C . THR A 1 86 ? 7.068 7.397 -2.179 1.00 97.75 86 THR A C 1
ATOM 670 O O . THR A 1 86 ? 5.940 7.061 -2.554 1.00 97.75 86 THR A O 1
ATOM 673 N N . LYS A 1 87 ? 7.958 7.953 -3.010 1.00 98.06 87 LYS A N 1
ATOM 674 C CA . LYS A 1 87 ? 7.788 8.110 -4.462 1.00 98.06 87 LYS A CA 1
ATOM 675 C C . LYS A 1 87 ? 9.016 7.530 -5.167 1.00 98.06 87 LYS A C 1
ATOM 677 O O . LYS A 1 87 ? 10.069 8.160 -5.225 1.00 98.06 87 LYS A O 1
ATOM 682 N N . ILE A 1 88 ? 8.874 6.341 -5.753 1.00 97.75 88 ILE A N 1
ATOM 683 C CA . ILE A 1 88 ? 9.944 5.695 -6.526 1.00 97.75 88 ILE A CA 1
ATOM 684 C C . ILE A 1 88 ? 9.835 6.134 -7.986 1.00 97.75 88 ILE A C 1
ATOM 686 O O . ILE A 1 88 ? 9.010 5.622 -8.742 1.00 97.75 88 ILE A O 1
ATOM 690 N N . THR A 1 89 ? 10.675 7.084 -8.388 1.00 97.00 89 THR A N 1
ATOM 691 C CA . THR A 1 89 ? 10.681 7.634 -9.749 1.00 97.00 89 THR A CA 1
ATOM 692 C C . THR A 1 89 ? 12.086 7.704 -10.325 1.00 97.00 89 THR A C 1
ATOM 694 O O . THR A 1 89 ? 13.080 7.805 -9.603 1.00 97.00 89 THR A O 1
ATOM 697 N N . ILE A 1 90 ? 12.173 7.720 -11.653 1.00 96.62 90 ILE A N 1
ATOM 698 C CA . ILE A 1 90 ? 13.394 8.144 -12.342 1.00 96.62 90 ILE A CA 1
ATOM 699 C C . ILE A 1 90 ? 13.606 9.662 -12.168 1.00 96.62 90 ILE A C 1
ATOM 701 O O . ILE A 1 90 ? 12.638 10.385 -11.912 1.00 96.62 90 ILE A O 1
ATOM 705 N N . PRO A 1 91 ? 14.846 10.167 -12.300 1.00 95.12 91 PRO A N 1
ATOM 706 C CA . PRO A 1 91 ? 15.119 11.604 -12.280 1.00 95.12 91 PRO A CA 1
ATOM 707 C C . PRO A 1 91 ? 14.331 12.353 -13.364 1.00 95.12 91 PRO A C 1
ATOM 709 O O . PRO A 1 91 ? 14.371 11.969 -14.533 1.00 95.12 91 PRO A O 1
ATOM 712 N N . ASN A 1 92 ? 13.619 13.419 -12.982 1.00 94.81 92 ASN A N 1
ATOM 713 C CA . ASN A 1 92 ? 12.860 14.254 -13.912 1.00 94.81 92 ASN A CA 1
ATOM 714 C C . ASN A 1 92 ? 12.689 15.705 -13.389 1.00 94.81 92 ASN A C 1
ATOM 716 O O . ASN A 1 92 ? 11.908 15.908 -12.459 1.00 94.81 92 ASN A O 1
ATOM 720 N N . PRO A 1 93 ? 13.374 16.710 -13.972 1.00 94.19 93 PRO A N 1
ATOM 721 C CA . PRO A 1 93 ? 14.454 16.557 -14.946 1.00 94.19 93 PRO A CA 1
ATOM 722 C C . PRO A 1 93 ? 15.683 15.878 -14.307 1.00 94.19 93 PRO A C 1
ATOM 724 O O . PRO A 1 93 ? 15.859 15.948 -13.087 1.00 94.19 93 PRO A O 1
ATOM 727 N N . PRO A 1 94 ? 16.548 15.216 -15.092 1.00 95.12 94 PRO A N 1
ATOM 728 C CA . PRO A 1 94 ? 17.825 14.738 -14.575 1.00 95.12 94 PRO 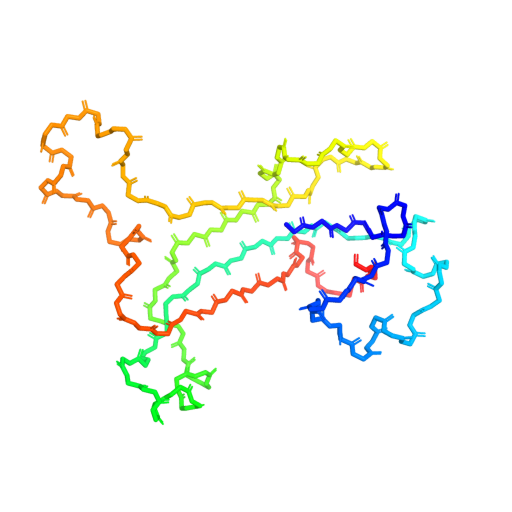A CA 1
ATOM 729 C C . PRO A 1 94 ? 18.724 15.924 -14.198 1.00 95.12 94 PRO A C 1
ATOM 731 O O . PRO A 1 94 ? 18.687 16.974 -14.843 1.00 95.12 94 PRO A O 1
ATOM 734 N N . LYS A 1 95 ? 19.572 15.755 -13.181 1.00 94.31 95 LYS A N 1
ATOM 735 C CA . LYS A 1 95 ? 20.553 16.773 -12.762 1.00 94.31 95 LYS A CA 1
ATOM 736 C C . LYS A 1 95 ? 21.616 17.013 -13.836 1.00 94.31 95 LYS A C 1
ATOM 738 O O . LYS A 1 95 ? 22.146 18.114 -13.951 1.00 94.31 95 LYS A O 1
ATOM 743 N N . SER A 1 96 ? 21.936 15.979 -14.612 1.00 95.56 96 SER A N 1
ATOM 744 C CA . SER A 1 96 ? 22.805 16.045 -15.787 1.00 95.56 96 SER A CA 1
ATOM 745 C C . SER A 1 96 ? 22.477 14.911 -16.760 1.00 95.56 96 SER A C 1
ATOM 747 O O . SER A 1 96 ? 21.900 13.894 -16.378 1.00 95.56 96 SER A O 1
ATOM 749 N N . PHE A 1 97 ? 22.897 15.036 -18.019 1.00 93.50 97 PHE A N 1
ATOM 750 C CA . PHE A 1 97 ? 22.761 13.941 -18.987 1.00 93.50 97 PHE A CA 1
ATOM 751 C C . PHE A 1 97 ? 23.556 12.684 -18.600 1.00 93.50 97 PHE A C 1
ATOM 753 O O . PHE A 1 97 ? 23.200 11.587 -19.025 1.00 93.50 97 PHE A O 1
ATOM 760 N N . ASP A 1 98 ? 24.604 12.814 -17.782 1.00 94.31 98 ASP A N 1
ATOM 761 C CA . ASP A 1 98 ? 25.364 11.660 -17.297 1.00 94.31 98 ASP A CA 1
ATOM 762 C C . ASP A 1 98 ? 24.582 10.830 -16.271 1.00 94.31 98 ASP A C 1
ATOM 764 O O . ASP A 1 98 ? 24.776 9.616 -16.208 1.00 94.31 98 ASP A O 1
ATOM 768 N N . GLU A 1 99 ? 23.642 11.433 -15.532 1.00 92.81 99 GLU A N 1
ATOM 769 C CA . GLU A 1 99 ? 22.754 10.698 -14.618 1.00 92.81 99 GLU A CA 1
ATOM 770 C C . GLU A 1 99 ? 21.914 9.654 -15.369 1.00 92.81 99 GLU A C 1
ATOM 772 O O . GLU A 1 99 ? 21.672 8.562 -14.857 1.00 92.81 99 GLU A O 1
ATOM 777 N N . LEU A 1 100 ? 21.546 9.938 -16.625 1.00 93.62 100 LEU A N 1
ATOM 778 C CA . LEU A 1 100 ? 20.765 9.024 -17.462 1.00 93.62 100 LEU A CA 1
ATOM 779 C C . LEU A 1 100 ? 21.532 7.752 -17.849 1.00 93.62 100 LEU A C 1
ATOM 781 O O . LEU A 1 100 ? 20.909 6.741 -18.164 1.00 93.62 100 LEU A O 1
ATOM 785 N N . LYS A 1 101 ? 22.870 7.780 -17.825 1.00 94.50 101 LYS A N 1
ATOM 786 C CA . LYS A 1 101 ? 23.702 6.621 -18.184 1.00 94.50 101 LYS A CA 1
ATOM 787 C C . LYS A 1 101 ? 23.760 5.583 -17.065 1.00 94.50 101 LYS A C 1
ATOM 789 O O . LYS A 1 101 ? 23.951 4.407 -17.348 1.00 94.50 101 LYS A O 1
ATOM 794 N N . ASN A 1 102 ? 23.595 6.018 -15.814 1.00 93.31 102 ASN A N 1
ATOM 795 C CA . ASN A 1 102 ? 23.823 5.208 -14.615 1.00 93.31 102 ASN A CA 1
ATOM 796 C C . ASN A 1 102 ? 22.693 5.390 -13.585 1.00 93.31 102 ASN A C 1
ATOM 798 O O . ASN A 1 102 ? 22.952 5.575 -12.395 1.00 93.31 102 ASN A O 1
ATOM 802 N N . ILE A 1 103 ? 21.436 5.370 -14.039 1.00 96.00 103 ILE A N 1
ATOM 803 C CA . ILE A 1 103 ? 20.269 5.477 -13.151 1.00 96.00 103 ILE A CA 1
ATOM 804 C C . ILE A 1 103 ? 20.285 4.319 -12.145 1.00 96.00 103 ILE A C 1
ATOM 806 O O . ILE A 1 103 ? 20.432 3.156 -12.527 1.00 96.00 103 ILE A O 1
ATOM 810 N N . ASP A 1 104 ? 20.086 4.627 -10.860 1.00 96.38 104 ASP A N 1
ATOM 811 C CA . ASP A 1 104 ? 19.960 3.606 -9.818 1.00 96.38 104 ASP A CA 1
ATOM 812 C C . ASP A 1 104 ? 18.814 2.636 -10.148 1.00 96.38 104 ASP A C 1
ATOM 814 O O . ASP A 1 104 ? 17.648 3.022 -10.266 1.00 96.38 104 ASP A O 1
ATOM 818 N N . THR A 1 105 ? 19.145 1.349 -10.255 1.00 97.25 105 THR A N 1
ATOM 819 C CA . THR A 1 105 ? 18.193 0.271 -10.551 1.00 97.25 105 THR A CA 1
ATOM 820 C C . THR A 1 105 ? 17.029 0.182 -9.561 1.00 97.25 105 THR A C 1
ATOM 822 O O . THR A 1 105 ? 15.959 -0.310 -9.930 1.00 97.25 105 THR A O 1
ATOM 825 N N . LYS A 1 106 ? 17.188 0.697 -8.332 1.00 97.56 106 LYS A N 1
ATOM 826 C CA . LYS A 1 106 ? 16.101 0.794 -7.346 1.00 97.56 106 LYS A CA 1
ATOM 827 C C . LYS A 1 106 ? 14.935 1.667 -7.820 1.00 97.56 106 LYS A C 1
ATOM 829 O O . LYS A 1 106 ? 13.808 1.458 -7.387 1.00 97.56 106 LYS A O 1
ATOM 834 N N . LYS A 1 107 ? 15.185 2.592 -8.752 1.00 97.31 107 LYS A N 1
ATOM 835 C CA . LYS A 1 107 ? 14.193 3.519 -9.321 1.00 97.31 107 LYS A CA 1
ATOM 836 C C . LYS A 1 107 ? 13.516 2.998 -10.591 1.00 97.31 107 LYS A C 1
ATOM 838 O O . LYS A 1 107 ? 12.603 3.631 -11.114 1.00 97.31 107 LYS A O 1
ATOM 843 N N . LEU A 1 108 ? 13.958 1.852 -11.115 1.00 97.88 108 LEU A N 1
ATOM 844 C CA . LEU A 1 108 ? 13.476 1.317 -12.387 1.00 97.88 108 LEU A CA 1
ATOM 845 C C . LEU A 1 108 ? 12.233 0.439 -12.187 1.00 97.88 108 LEU A C 1
ATOM 847 O O . LEU A 1 108 ? 12.323 -0.766 -11.925 1.00 97.88 108 LEU A O 1
ATO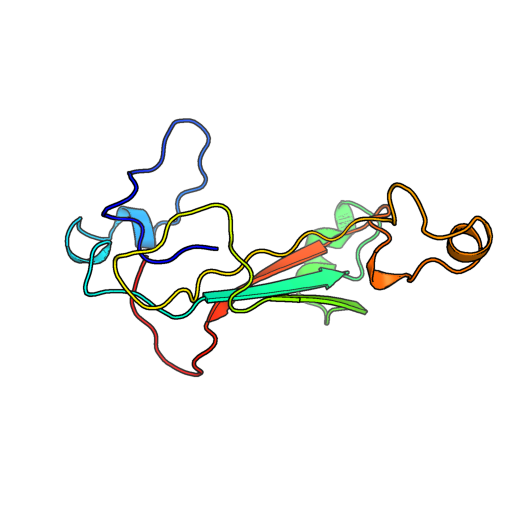M 851 N N . LEU A 1 109 ? 11.052 1.031 -12.359 1.00 98.12 109 LEU A N 1
ATOM 852 C CA . LEU A 1 109 ? 9.766 0.326 -12.325 1.00 98.12 109 LEU A CA 1
ATOM 853 C C . LEU A 1 109 ? 9.463 -0.393 -13.658 1.00 98.12 109 LEU A C 1
ATOM 855 O O . LEU A 1 109 ? 8.546 -0.040 -14.391 1.00 98.12 109 LEU A O 1
ATOM 859 N N . VAL A 1 110 ? 10.293 -1.381 -14.001 1.00 98.06 110 VAL A N 1
ATOM 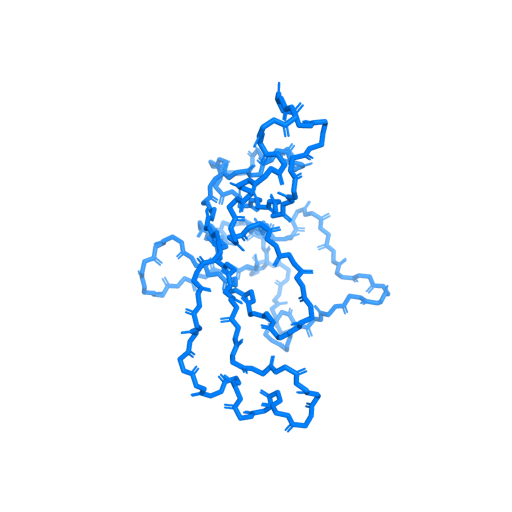860 C CA . VAL A 1 110 ? 10.149 -2.231 -15.199 1.00 98.06 110 VAL A CA 1
ATOM 861 C C . VAL A 1 110 ? 9.114 -3.352 -15.007 1.00 98.06 110 VAL A C 1
ATOM 863 O O . VAL A 1 110 ? 8.621 -3.579 -13.907 1.00 98.06 110 VAL A O 1
ATOM 866 N N . ARG A 1 111 ? 8.807 -4.111 -16.071 1.00 98.56 111 ARG A N 1
ATOM 867 C CA . ARG A 1 111 ? 7.942 -5.302 -15.993 1.00 98.56 111 ARG A CA 1
ATOM 868 C C . ARG A 1 111 ? 8.373 -6.231 -14.849 1.00 98.56 111 ARG A C 1
ATOM 870 O O . ARG A 1 111 ? 9.511 -6.697 -14.820 1.00 98.56 111 ARG A O 1
ATOM 877 N N . GLY A 1 112 ? 7.434 -6.567 -13.973 1.00 98.25 112 GLY A N 1
ATOM 878 C CA . GLY A 1 112 ? 7.644 -7.515 -12.885 1.00 98.25 112 GLY A CA 1
ATOM 879 C C . GLY A 1 112 ? 6.560 -7.415 -11.820 1.00 98.25 112 GLY A C 1
ATOM 880 O O . GLY A 1 112 ? 5.619 -6.632 -11.947 1.00 98.25 112 GLY A O 1
ATOM 881 N N . LEU A 1 113 ? 6.706 -8.220 -10.772 1.00 98.75 113 LEU A N 1
ATOM 882 C CA . LEU A 1 113 ? 5.875 -8.155 -9.576 1.00 98.75 113 LEU A CA 1
ATOM 883 C C . LEU A 1 113 ? 6.561 -7.323 -8.487 1.00 98.75 113 LEU A C 1
ATOM 885 O O . LEU A 1 113 ? 7.746 -7.507 -8.202 1.00 98.75 113 LEU A O 1
ATOM 889 N N . TYR A 1 114 ? 5.782 -6.469 -7.833 1.00 98.75 114 TYR A N 1
ATOM 890 C CA . TYR A 1 114 ? 6.212 -5.632 -6.719 1.00 98.75 114 TYR A CA 1
ATOM 891 C C . TYR A 1 114 ? 5.353 -5.929 -5.494 1.00 98.75 114 TYR A C 1
ATOM 893 O O . TYR A 1 114 ? 4.155 -6.180 -5.621 1.00 98.75 114 TYR A O 1
ATOM 901 N N . ARG A 1 115 ? 5.966 -5.907 -4.313 1.00 98.75 115 ARG A N 1
ATOM 902 C CA . ARG A 1 115 ? 5.285 -6.028 -3.026 1.00 98.75 115 ARG A CA 1
ATOM 903 C C . ARG A 1 115 ? 5.459 -4.730 -2.257 1.00 98.75 115 ARG A C 1
ATOM 905 O O . ARG A 1 115 ? 6.585 -4.289 -2.037 1.00 98.75 115 ARG A O 1
ATOM 912 N N . ILE A 1 116 ? 4.342 -4.154 -1.836 1.00 98.62 116 ILE A N 1
ATOM 913 C CA . ILE A 1 116 ? 4.308 -3.022 -0.914 1.00 98.62 116 ILE A CA 1
ATOM 914 C C . ILE A 1 116 ? 3.941 -3.587 0.452 1.00 98.62 116 ILE A C 1
ATOM 916 O O . ILE A 1 116 ? 2.956 -4.312 0.580 1.00 98.62 116 ILE A O 1
ATOM 920 N N . SER A 1 117 ? 4.767 -3.301 1.449 1.00 98.56 117 SER A N 1
ATOM 921 C CA . SER A 1 117 ? 4.507 -3.656 2.839 1.00 98.56 117 SER A CA 1
ATOM 922 C C . SER A 1 117 ? 4.069 -2.396 3.568 1.00 98.56 117 SER A C 1
ATOM 924 O O . SER A 1 117 ? 4.880 -1.492 3.762 1.00 98.56 117 SER A O 1
ATOM 926 N N . PHE A 1 11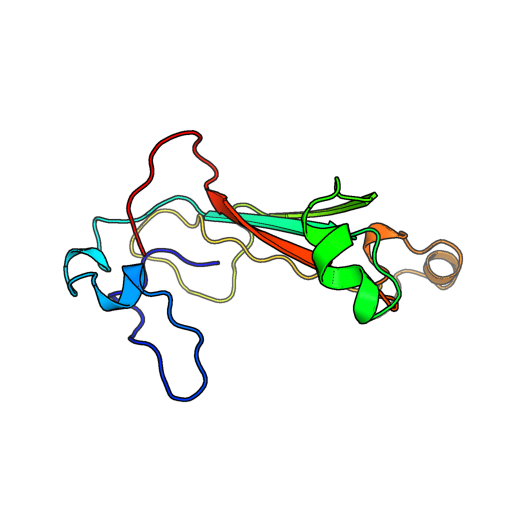8 ? 2.794 -2.353 3.939 1.00 97.88 118 PHE A N 1
ATOM 927 C CA . PHE A 1 118 ? 2.264 -1.409 4.916 1.00 97.88 118 PHE A CA 1
ATOM 928 C C . PHE A 1 118 ? 2.524 -2.005 6.300 1.00 97.88 118 PHE A C 1
ATOM 930 O O . PHE A 1 118 ? 2.037 -3.096 6.599 1.00 97.88 118 PHE A O 1
ATOM 937 N N . THR A 1 119 ? 3.376 -1.362 7.092 1.00 97.19 119 THR A N 1
ATOM 938 C CA . THR A 1 119 ? 3.834 -1.871 8.390 1.00 97.19 119 THR A CA 1
ATOM 939 C C . THR A 1 119 ? 3.958 -0.725 9.394 1.00 97.19 119 THR A C 1
ATOM 941 O O . THR A 1 119 ? 3.539 0.397 9.128 1.00 97.19 119 THR A O 1
ATOM 944 N N . THR A 1 120 ? 4.470 -1.035 10.577 1.00 94.50 120 THR A N 1
ATOM 945 C CA . THR A 1 120 ? 4.710 -0.110 11.688 1.00 94.50 120 THR A CA 1
ATOM 946 C C . THR A 1 120 ? 6.208 0.114 11.891 1.00 94.50 120 THR A C 1
ATOM 948 O O . THR A 1 120 ? 6.992 -0.822 11.685 1.00 94.50 120 THR A O 1
ATOM 951 N N . TYR A 1 121 ? 6.591 1.312 12.342 1.00 88.88 121 TYR A N 1
ATOM 952 C CA . TYR A 1 121 ? 7.930 1.591 12.874 1.00 88.88 121 TYR A CA 1
ATOM 953 C C . TYR A 1 121 ? 8.206 0.749 14.130 1.00 88.88 121 TYR A C 1
ATOM 955 O O . TYR A 1 121 ? 9.234 0.077 14.265 1.00 88.88 121 TYR A O 1
ATOM 963 N N . LYS A 1 122 ? 7.238 0.728 15.057 1.00 90.19 122 LYS A N 1
ATOM 964 C CA . LYS A 1 122 ? 7.348 0.006 16.327 1.00 90.19 122 LYS A CA 1
ATOM 965 C C . LYS A 1 122 ? 7.196 -1.508 16.114 1.00 90.19 122 LYS A C 1
ATOM 967 O O . LYS A 1 122 ? 6.173 -1.934 15.578 1.00 90.19 122 LYS A O 1
ATOM 972 N N . PRO A 1 123 ? 8.130 -2.345 16.604 1.00 89.88 123 PRO A N 1
ATOM 973 C CA . PRO A 1 123 ? 7.969 -3.794 16.587 1.00 89.88 123 PRO A CA 1
ATOM 974 C C . PRO A 1 123 ? 6.930 -4.271 17.617 1.00 89.88 123 PRO A C 1
ATOM 976 O O . PRO A 1 123 ? 6.812 -3.712 18.709 1.00 89.88 123 PRO A O 1
ATOM 979 N N . GLY A 1 124 ? 6.244 -5.373 17.303 1.00 91.38 124 GLY A N 1
ATOM 980 C CA . GLY A 1 124 ? 5.277 -6.021 18.194 1.00 91.38 124 GLY A CA 1
ATOM 981 C C . GLY A 1 124 ? 3.828 -5.639 17.895 1.00 91.38 124 GLY A C 1
ATOM 982 O O . GLY A 1 124 ? 3.482 -5.337 16.756 1.00 91.38 124 GLY A O 1
ATOM 983 N N . GLU A 1 125 ? 2.975 -5.710 18.917 1.00 91.62 125 GLU A N 1
ATOM 984 C CA . GLU A 1 125 ? 1.549 -5.409 18.781 1.00 91.62 125 GLU A CA 1
ATOM 985 C C . GLU A 1 125 ? 1.305 -3.907 18.601 1.00 91.62 125 GLU A C 1
ATOM 987 O O . GLU A 1 125 ? 1.838 -3.067 19.337 1.00 91.62 125 GLU A O 1
ATOM 992 N N . VAL A 1 126 ? 0.458 -3.589 17.624 1.00 94.75 126 VAL A N 1
ATOM 993 C CA . VAL A 1 126 ? -0.028 -2.243 17.319 1.00 94.75 126 VAL A CA 1
ATOM 994 C C . VAL A 1 126 ? -1.546 -2.263 17.192 1.00 94.75 126 VAL A C 1
ATOM 996 O O . VAL A 1 126 ? -2.136 -3.300 16.887 1.00 94.75 126 VAL A O 1
ATOM 999 N N . LYS A 1 127 ? -2.180 -1.117 17.445 1.00 93.69 127 LYS A N 1
ATOM 1000 C CA . LYS A 1 127 ? -3.629 -0.936 17.344 1.00 93.69 127 LYS A CA 1
ATOM 1001 C C . LYS A 1 127 ? -3.912 0.392 16.652 1.00 93.69 127 LYS A C 1
ATOM 1003 O O . LYS A 1 127 ? -3.378 1.414 17.064 1.00 93.69 127 LYS A O 1
ATOM 1008 N N . GLY A 1 128 ? -4.770 0.365 15.644 1.00 95.25 128 GLY A N 1
ATOM 1009 C CA . GLY A 1 128 ? -5.203 1.539 14.898 1.00 95.25 128 GLY A CA 1
ATOM 1010 C C . GLY A 1 128 ? -5.734 1.133 13.530 1.00 95.25 128 GLY A C 1
ATOM 1011 O O . GLY A 1 128 ? -5.612 -0.029 13.131 1.00 95.25 128 GLY A O 1
ATOM 1012 N N . SER A 1 129 ? -6.344 2.094 12.851 1.00 95.50 129 SER A N 1
ATOM 1013 C CA . SER A 1 129 ? -6.800 2.000 11.460 1.00 95.50 129 SER A CA 1
ATOM 1014 C C . SER A 1 129 ? -5.765 2.558 10.499 1.00 95.50 129 SER A C 1
ATOM 1016 O O . SER A 1 129 ? -5.296 3.676 10.804 1.00 95.50 129 SER A O 1
#

Radius of gyration: 17.72 Å; chains: 1; bounding box: 42×37×40 Å

InterPro domains:
  IPR021962 LipI32 [PF12103] (1-129)

Sequence (129 aa):
MISPTGEIGEPGDGDLVSDAFKAATPEEKSMPNWFDTWIRVERMSAIMPDQIAKAAKAKPVQKLDDDDDGDDTYKEERHSKYNSLTKITIPNPPKSFDELKNIDTKKLLVRGLYRISFTTYKPGEVKGS

Foldseek 3Di:
DDWQCLVPDDDDPPDDDDVVNVVDDSVLSDPPATAQKKKWKFFWDFLDPVCVVVRVPDDTPDTLDMWFQPDPPDDDDRDPRGDTDDDQAWDVVDPDPVCVVPPPPSSDPDRGDMDMDIDGPDPDDGGHD

Secondary structure (DSSP, 8-state):
--S--TTT----TT----HHHHHS-TTTTSTT----EEEEEEE-S--SGGGHHHHHTSPPSEEEEEESS---SS---SSSS----------SS-SSTTGGGS--GGG---SS-EEEEEEESS-S-----